Protein AF-A0A2S9GK65-F1 (afdb_monomer)

Nearest PDB structures (foldseek):
  8crv-assembly1_A-2  TM=9.929E-01  e=1.147E-05  Pseudomonas aeruginosa PAO1
  6esi-assembly1_A  TM=4.884E-01  e=9.326E+00  Xenopus laevis

Solvent-accessible surface area (backbone atoms only — not comparable to full-atom values): 5458 Å² total; per-residue (Å²): 110,43,72,65,52,52,73,58,39,78,96,46,91,81,83,87,87,82,87,49,67,74,57,34,51,51,52,50,53,55,36,71,70,45,79,95,54,84,57,79,54,72,67,59,42,43,56,52,39,50,53,56,50,35,51,54,51,47,54,49,33,57,75,71,44,64,90,83,63,88,78,86,77,73,92,79,85,81,90,76,86,87,126

Sequence (83 aa):
AAVSIAAVAPGNDVVIAHGNGPQVGLLALQAAAYHDVAPYPLDVLGAQTEAMIGYVIEQELGNVLPADQPLATVLTMIEVDGG

Radius of gyration: 16.15 Å; Cα contacts (8 Å, |Δi|>4): 41; chains: 1; bounding box: 36×26×42 Å

Secondary structure (DSSP, 8-state):
-HHHHHHH-TTS--------HHHHHHHHHHHHH--SSPPPPHHHHHHHHHHHHHHHHHHHHHTTS-TT--------PPP----

Structure (mmCIF, N/CA/C/O backbone):
data_AF-A0A2S9GK65-F1
#
_entry.id   AF-A0A2S9GK65-F1
#
loop_
_atom_site.group_PDB
_atom_site.id
_atom_site.type_symbol
_atom_site.label_atom_id
_atom_site.label_alt_id
_atom_site.label_comp_id
_atom_site.label_asym_id
_atom_site.label_entity_id
_atom_site.label_seq_id
_atom_site.pdbx_PDB_ins_code
_atom_site.Cartn_x
_atom_site.Cartn_y
_atom_site.Cartn_z
_atom_site.occupancy
_atom_site.B_iso_or_equiv
_atom_site.auth_seq_id
_atom_site.auth_comp_id
_atom_site.auth_asym_id
_atom_site.auth_atom_id
_atom_site.pdbx_PDB_model_num
ATOM 1 N N . ALA A 1 1 ? 2.719 7.127 12.697 1.00 87.50 1 ALA A N 1
ATOM 2 C CA . ALA A 1 1 ? 1.430 7.395 12.025 1.00 87.50 1 ALA A CA 1
ATOM 3 C C . ALA A 1 1 ? 0.284 6.627 12.683 1.00 87.50 1 ALA A C 1
ATOM 5 O O . ALA A 1 1 ? -0.677 7.271 13.076 1.00 87.50 1 ALA A O 1
ATOM 6 N N . ALA A 1 2 ? 0.405 5.306 12.880 1.00 96.00 2 ALA A N 1
ATOM 7 C CA . ALA A 1 2 ? -0.656 4.459 13.442 1.00 96.00 2 ALA A CA 1
ATOM 8 C C . ALA A 1 2 ? -1.291 4.991 14.741 1.00 96.00 2 ALA A C 1
ATOM 10 O O . ALA A 1 2 ? -2.502 5.138 14.787 1.00 96.00 2 ALA A O 1
ATOM 11 N N . VAL A 1 3 ? -0.500 5.393 15.745 1.00 97.06 3 VAL A N 1
ATOM 12 C CA . VAL A 1 3 ? -1.028 5.975 17.003 1.00 97.06 3 VAL A CA 1
ATOM 13 C C . VAL A 1 3 ? -1.889 7.223 16.761 1.00 97.06 3 VAL A C 1
ATOM 15 O O . VAL A 1 3 ? -2.941 7.384 17.370 1.00 97.06 3 VAL A O 1
ATOM 18 N N . SER A 1 4 ? -1.466 8.108 15.854 1.00 97.38 4 SER A N 1
ATOM 19 C CA . SER A 1 4 ? -2.214 9.327 15.523 1.00 97.38 4 SER A CA 1
ATOM 20 C C . SER A 1 4 ? -3.511 9.023 14.771 1.00 97.38 4 SER A C 1
ATOM 22 O O . SER A 1 4 ? -4.514 9.685 15.007 1.00 97.38 4 SER A O 1
ATOM 24 N N . ILE A 1 5 ? -3.500 8.014 13.897 1.00 96.94 5 ILE A N 1
ATOM 25 C CA . ILE A 1 5 ? -4.698 7.540 13.191 1.00 96.94 5 ILE A CA 1
ATOM 26 C C . ILE A 1 5 ? -5.658 6.867 14.183 1.00 96.94 5 ILE A C 1
ATOM 28 O O . ILE A 1 5 ? -6.847 7.163 14.192 1.00 96.94 5 ILE A O 1
ATOM 32 N N . ALA A 1 6 ? -5.142 6.030 15.083 1.00 96.81 6 ALA A N 1
ATOM 33 C CA . ALA A 1 6 ? -5.931 5.368 16.116 1.00 96.81 6 ALA A CA 1
ATOM 34 C C . ALA A 1 6 ? -6.603 6.364 17.069 1.00 96.81 6 ALA A C 1
ATOM 36 O O . ALA A 1 6 ? -7.721 6.125 17.508 1.00 96.81 6 ALA A O 1
ATOM 37 N N . ALA A 1 7 ? -5.972 7.510 17.339 1.00 97.19 7 ALA A N 1
ATOM 38 C CA . ALA A 1 7 ? -6.571 8.567 18.151 1.00 97.19 7 ALA A CA 1
ATOM 39 C C . ALA A 1 7 ? -7.826 9.197 17.515 1.00 97.19 7 ALA A C 1
ATOM 41 O O . ALA A 1 7 ? -8.667 9.718 18.245 1.00 97.19 7 ALA A O 1
ATOM 42 N N . VAL A 1 8 ? -7.965 9.151 16.184 1.00 96.56 8 VAL A N 1
ATOM 43 C CA . VAL A 1 8 ? -9.135 9.690 15.465 1.00 96.56 8 VAL A CA 1
ATOM 44 C C . VAL A 1 8 ? -10.115 8.610 15.004 1.00 96.56 8 VAL A C 1
ATOM 46 O O . VAL A 1 8 ? -11.194 8.949 14.536 1.00 96.56 8 VAL A O 1
ATOM 49 N N . ALA A 1 9 ? -9.786 7.325 15.147 1.00 95.88 9 ALA A N 1
ATOM 50 C CA . ALA A 1 9 ? -10.663 6.226 14.746 1.00 95.88 9 ALA A CA 1
ATOM 51 C C . ALA A 1 9 ? -11.986 6.130 15.545 1.00 95.88 9 ALA A C 1
ATOM 53 O O . ALA A 1 9 ? -13.018 5.856 14.933 1.00 95.88 9 ALA A O 1
ATOM 54 N N . PRO A 1 10 ? -12.035 6.372 16.874 1.00 94.94 10 PRO A N 1
ATOM 55 C CA . PRO A 1 10 ? -13.280 6.253 17.629 1.00 94.94 10 PRO A CA 1
ATOM 56 C C . PRO A 1 10 ? -14.370 7.202 17.117 1.00 94.94 10 PRO A C 1
ATOM 58 O O . PRO A 1 10 ? -14.216 8.422 17.155 1.00 94.94 10 PRO A O 1
ATOM 61 N N . GLY A 1 11 ? -15.492 6.629 16.676 1.00 95.56 11 GLY A N 1
ATOM 62 C CA . GLY A 1 11 ? -16.648 7.381 16.184 1.00 95.56 11 GLY A CA 1
ATOM 63 C C . GLY A 1 11 ? -16.515 7.927 14.758 1.00 95.56 11 GLY A C 1
ATOM 64 O O . GLY A 1 11 ? -17.393 8.681 14.347 1.00 95.56 11 GLY A O 1
ATOM 65 N N . ASN A 1 12 ? -15.467 7.558 14.010 1.00 97.06 12 ASN A N 1
ATOM 66 C CA . ASN A 1 12 ? -15.267 7.971 12.620 1.00 97.06 12 ASN A CA 1
ATOM 67 C C . ASN A 1 12 ? -15.072 6.766 11.695 1.00 97.06 12 ASN A C 1
ATOM 69 O O . ASN A 1 12 ? -14.384 5.809 12.046 1.00 97.06 12 ASN A O 1
ATOM 73 N N . ASP A 1 13 ? -15.584 6.877 10.470 1.00 96.31 13 ASP A N 1
ATOM 74 C CA . ASP A 1 13 ? -15.209 5.988 9.372 1.00 96.31 13 ASP A CA 1
ATOM 75 C C . ASP A 1 13 ? -13.915 6.510 8.740 1.00 96.31 13 ASP A C 1
ATOM 77 O O . ASP A 1 13 ? -13.884 7.574 8.115 1.00 96.31 13 ASP A O 1
ATOM 81 N N . VAL A 1 14 ? -12.816 5.785 8.946 1.00 96.44 14 VAL A N 1
ATOM 82 C CA . VAL A 1 14 ? -11.481 6.230 8.532 1.00 96.44 14 VAL A CA 1
ATOM 83 C C . VAL A 1 14 ? -11.106 5.618 7.185 1.00 96.44 14 VAL A C 1
ATOM 85 O O . VAL A 1 14 ? -11.006 4.401 7.051 1.00 96.44 14 VAL A O 1
ATOM 88 N N . VAL A 1 15 ? -10.821 6.478 6.206 1.00 97.31 15 VAL A N 1
ATOM 89 C CA . VAL A 1 15 ? -10.221 6.099 4.919 1.00 97.31 15 VAL A CA 1
ATOM 90 C C . VAL A 1 15 ? -8.782 6.598 4.882 1.00 97.31 15 VAL A C 1
ATOM 92 O O . VAL A 1 15 ? -8.510 7.759 5.189 1.00 97.31 15 VAL A O 1
ATOM 95 N N . ILE A 1 16 ? -7.855 5.719 4.506 1.00 97.25 16 ILE A N 1
ATOM 96 C CA . ILE A 1 16 ? -6.421 6.010 4.466 1.00 97.25 16 ILE A CA 1
ATOM 97 C C . ILE A 1 16 ? -5.946 5.912 3.020 1.00 97.25 16 ILE A C 1
ATOM 99 O O . ILE A 1 16 ? -6.198 4.920 2.346 1.00 97.25 16 ILE A O 1
ATOM 103 N N . ALA A 1 17 ? -5.217 6.931 2.574 1.00 97.12 17 ALA A N 1
ATOM 104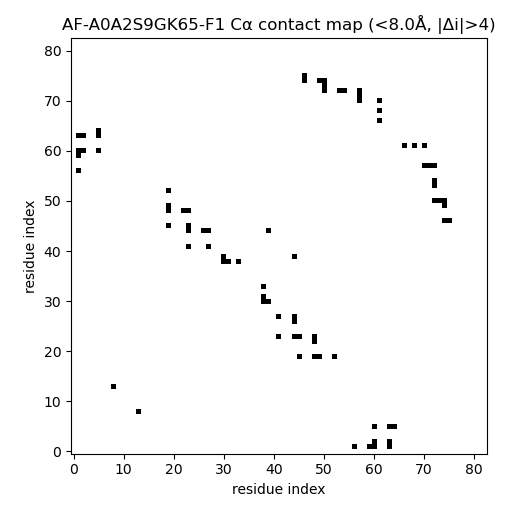 C CA . ALA A 1 17 ? -4.446 6.906 1.338 1.00 97.12 17 ALA A CA 1
ATOM 105 C C . ALA A 1 17 ? -2.975 7.188 1.661 1.00 97.12 17 ALA A C 1
ATOM 107 O O . ALA A 1 17 ? -2.659 7.836 2.663 1.00 97.12 17 ALA A O 1
ATOM 108 N N . HIS A 1 18 ? -2.065 6.720 0.812 1.00 97.69 18 HIS A N 1
ATOM 109 C CA . HIS A 1 18 ? -0.636 6.955 0.974 1.00 97.69 18 HIS A CA 1
ATOM 110 C C . HIS A 1 18 ? 0.040 7.198 -0.378 1.00 97.69 18 HIS A C 1
ATOM 112 O O . HIS A 1 18 ? -0.455 6.793 -1.425 1.00 97.69 18 HIS A O 1
ATOM 118 N N . GLY A 1 19 ? 1.200 7.855 -0.349 1.00 96.56 19 GLY A N 1
ATOM 119 C CA . GLY A 1 19 ? 2.099 7.914 -1.501 1.00 96.56 19 GLY A CA 1
ATOM 120 C C . GLY A 1 19 ? 3.048 6.715 -1.532 1.00 96.56 19 GLY A C 1
ATOM 121 O O . GLY A 1 19 ? 3.229 6.032 -0.523 1.00 96.56 19 GLY A O 1
ATOM 122 N N . ASN A 1 20 ? 3.686 6.479 -2.675 1.00 98.06 20 ASN A N 1
ATOM 123 C CA . ASN A 1 20 ? 4.640 5.383 -2.879 1.00 98.06 20 ASN A CA 1
ATOM 124 C C . ASN A 1 20 ? 5.932 5.809 -3.605 1.00 98.06 20 ASN A C 1
ATOM 126 O O . ASN A 1 20 ? 6.725 4.948 -3.967 1.00 98.06 20 ASN A O 1
ATOM 130 N N . GLY A 1 21 ? 6.156 7.110 -3.836 1.00 98.00 21 GLY A N 1
ATOM 131 C CA . GLY A 1 21 ? 7.234 7.625 -4.698 1.00 98.00 21 GLY A CA 1
ATOM 132 C C . GLY A 1 21 ? 8.626 7.024 -4.432 1.00 98.00 21 GLY A C 1
ATOM 133 O O . GLY A 1 21 ? 9.227 6.472 -5.354 1.00 98.00 21 GLY A O 1
ATOM 134 N N . PRO A 1 22 ? 9.149 7.070 -3.191 1.00 98.31 22 PRO A N 1
ATOM 135 C CA . PRO A 1 22 ? 10.432 6.442 -2.868 1.00 98.31 22 PRO A CA 1
ATOM 136 C C . PRO A 1 22 ? 10.447 4.922 -3.085 1.00 98.31 22 PRO A C 1
ATOM 138 O O . PRO A 1 22 ? 11.424 4.381 -3.599 1.00 98.31 22 PRO A O 1
ATOM 141 N N . GLN A 1 23 ? 9.369 4.231 -2.711 1.00 98.31 23 GLN A N 1
ATOM 142 C CA . GLN A 1 23 ? 9.255 2.776 -2.792 1.00 98.31 23 GLN A CA 1
ATOM 143 C C . GLN A 1 23 ? 9.200 2.309 -4.248 1.00 98.31 23 GLN A C 1
ATOM 145 O O . GLN A 1 23 ? 9.950 1.413 -4.632 1.00 98.31 23 GLN A O 1
ATOM 150 N N . VAL A 1 24 ? 8.364 2.945 -5.074 1.00 98.12 24 VAL A N 1
ATOM 151 C CA . VAL A 1 24 ? 8.214 2.590 -6.492 1.00 98.12 24 VAL A CA 1
ATOM 152 C C . VAL A 1 24 ? 9.463 2.971 -7.281 1.00 98.12 24 VAL A C 1
ATOM 154 O O . VAL A 1 24 ? 9.889 2.216 -8.149 1.00 98.12 24 VAL A O 1
ATOM 157 N N . GLY A 1 25 ? 10.120 4.078 -6.917 1.00 97.88 25 GLY A N 1
ATOM 158 C CA . GLY A 1 25 ? 11.412 4.465 -7.480 1.00 97.88 25 GLY A CA 1
ATOM 159 C C . GLY A 1 25 ? 12.510 3.438 -7.192 1.00 97.88 25 GLY A C 1
ATOM 160 O O . GLY A 1 25 ? 13.260 3.079 -8.098 1.00 97.88 25 GLY A O 1
ATOM 161 N N . LEU A 1 26 ? 12.582 2.912 -5.964 1.00 97.88 26 LEU A N 1
ATOM 162 C CA . LEU A 1 26 ? 13.533 1.851 -5.624 1.00 97.88 26 LEU A CA 1
ATOM 163 C C . LEU A 1 26 ? 13.256 0.565 -6.414 1.00 97.88 26 LEU A C 1
ATOM 165 O O . LEU A 1 26 ? 14.194 -0.001 -6.974 1.00 97.88 26 LEU A O 1
ATOM 169 N N . LEU A 1 27 ? 11.995 0.125 -6.500 1.00 97.38 27 LEU A N 1
ATOM 170 C CA . LEU A 1 27 ? 11.644 -1.058 -7.294 1.00 97.38 27 LEU A CA 1
ATOM 171 C C . LEU A 1 27 ? 11.957 -0.862 -8.782 1.00 97.38 27 LEU A C 1
ATOM 173 O O . LEU A 1 27 ? 12.460 -1.782 -9.419 1.00 97.38 27 LEU A O 1
ATOM 177 N N . ALA A 1 28 ? 11.734 0.335 -9.328 1.00 96.75 28 ALA A N 1
ATOM 178 C CA . ALA A 1 28 ? 12.080 0.652 -10.711 1.00 96.75 28 ALA A CA 1
ATOM 179 C C . ALA A 1 28 ? 13.597 0.577 -10.957 1.00 96.75 28 ALA A C 1
ATOM 181 O O . ALA A 1 28 ? 14.029 0.014 -11.961 1.00 96.75 28 ALA A O 1
ATOM 182 N N . LEU A 1 29 ? 14.417 1.081 -10.026 1.00 96.81 29 LEU A N 1
ATOM 183 C CA . LEU A 1 29 ? 15.879 0.962 -10.102 1.00 96.81 29 LEU A CA 1
ATOM 184 C C . LEU A 1 29 ? 16.342 -0.497 -10.018 1.00 96.81 29 LEU A C 1
ATOM 186 O O . LEU A 1 29 ? 17.229 -0.903 -10.766 1.00 96.81 29 LEU A O 1
ATOM 190 N N . GLN A 1 30 ? 15.734 -1.294 -9.137 1.00 95.62 30 GLN A N 1
ATOM 191 C CA . GLN A 1 30 ? 16.027 -2.724 -9.016 1.00 95.62 30 GLN A CA 1
ATOM 192 C C . GLN A 1 30 ? 15.642 -3.489 -10.287 1.00 95.62 30 GLN A C 1
ATOM 194 O O . GLN A 1 30 ? 16.436 -4.286 -10.780 1.00 95.62 30 GLN A O 1
ATOM 199 N N . ALA A 1 31 ? 14.464 -3.207 -10.848 1.00 94.00 31 ALA A N 1
ATOM 200 C CA . ALA A 1 31 ? 14.000 -3.804 -12.094 1.00 94.00 31 ALA A CA 1
ATOM 201 C C . ALA A 1 31 ? 14.912 -3.434 -13.275 1.00 94.00 31 ALA A C 1
ATOM 203 O O . ALA A 1 31 ? 15.221 -4.287 -14.098 1.00 94.00 31 ALA A O 1
ATOM 204 N N . ALA A 1 32 ? 15.402 -2.192 -13.330 1.00 92.69 32 ALA A N 1
ATOM 205 C CA . ALA A 1 32 ? 16.336 -1.745 -14.363 1.00 92.69 32 ALA A CA 1
ATOM 206 C C . ALA A 1 32 ? 17.736 -2.378 -14.245 1.00 92.69 32 ALA A C 1
ATOM 208 O O . ALA A 1 32 ? 18.451 -2.459 -15.242 1.00 92.69 32 ALA A O 1
ATOM 209 N N . ALA A 1 33 ? 18.137 -2.813 -13.047 1.00 95.25 33 ALA A N 1
ATOM 210 C CA . ALA A 1 33 ? 19.439 -3.431 -12.797 1.00 95.25 33 ALA A CA 1
ATOM 211 C C . ALA A 1 33 ? 19.481 -4.941 -13.106 1.00 95.25 33 ALA A C 1
ATOM 213 O O . ALA A 1 33 ? 20.569 -5.511 -13.183 1.00 95.25 33 ALA A O 1
ATOM 214 N N . TYR A 1 34 ? 18.326 -5.598 -13.267 1.00 93.44 34 TYR A N 1
ATOM 215 C CA . TYR A 1 34 ? 18.238 -7.022 -13.591 1.00 93.44 34 TYR A CA 1
ATOM 216 C C . TYR A 1 34 ? 17.937 -7.217 -15.081 1.00 93.44 34 TYR A C 1
ATOM 218 O O . TYR A 1 34 ? 16.935 -6.721 -15.585 1.00 93.44 34 TYR A O 1
ATOM 226 N N . HIS A 1 35 ? 18.818 -7.922 -15.796 1.00 93.00 35 HIS A N 1
ATOM 227 C CA . HIS A 1 35 ? 18.774 -7.993 -17.264 1.00 93.00 35 HIS A CA 1
ATOM 228 C C . HIS A 1 35 ? 18.341 -9.351 -17.829 1.00 93.00 35 HIS A C 1
ATOM 230 O O . HIS A 1 35 ? 18.101 -9.446 -19.031 1.00 93.00 35 HIS A O 1
ATOM 236 N N . ASP A 1 36 ? 18.223 -10.393 -17.000 1.00 96.12 36 ASP A N 1
ATOM 237 C CA . ASP A 1 36 ? 17.862 -11.734 -17.488 1.00 96.12 36 ASP A CA 1
ATOM 238 C C . ASP A 1 36 ? 16.392 -11.818 -17.935 1.00 96.12 36 ASP A C 1
ATOM 240 O O . ASP A 1 36 ? 16.028 -12.694 -18.722 1.00 96.12 36 ASP A O 1
ATOM 244 N N . VAL A 1 37 ? 15.536 -10.915 -17.439 1.00 93.38 37 VAL A N 1
ATOM 245 C CA . VAL A 1 37 ? 14.116 -10.820 -17.802 1.00 93.38 37 VAL A CA 1
ATOM 246 C C . VAL A 1 37 ? 13.710 -9.368 -18.020 1.00 93.38 37 VAL A C 1
ATOM 248 O O . VAL A 1 37 ? 14.328 -8.447 -17.490 1.00 93.38 37 VAL A O 1
ATOM 251 N N . ALA A 1 38 ? 12.643 -9.165 -18.794 1.00 92.75 38 ALA A N 1
ATOM 252 C CA . ALA A 1 38 ? 12.066 -7.840 -18.970 1.00 92.75 38 ALA A CA 1
ATOM 253 C C . ALA A 1 38 ? 11.566 -7.282 -17.620 1.00 92.75 38 ALA A C 1
ATOM 255 O O . ALA A 1 38 ? 10.939 -8.025 -16.857 1.00 92.75 38 ALA A O 1
ATOM 256 N N . PRO A 1 39 ? 11.807 -5.992 -17.321 1.00 93.88 39 PRO A N 1
ATOM 257 C CA . PRO A 1 39 ? 11.317 -5.379 -16.096 1.00 93.88 39 PRO A CA 1
ATOM 258 C C . PRO A 1 39 ? 9.789 -5.304 -16.108 1.00 93.88 39 PRO A C 1
ATOM 260 O O . PRO A 1 39 ? 9.170 -5.104 -17.157 1.00 93.88 39 PRO A O 1
ATOM 263 N N . TYR A 1 40 ? 9.180 -5.411 -14.927 1.00 95.31 40 TYR A N 1
ATOM 264 C CA . TYR A 1 40 ? 7.763 -5.094 -14.787 1.00 95.31 40 TYR A CA 1
ATOM 265 C C . TYR A 1 40 ? 7.513 -3.614 -15.120 1.00 95.31 40 TYR A C 1
ATOM 267 O O . TYR A 1 40 ? 8.337 -2.760 -14.773 1.00 95.31 40 TYR A O 1
ATOM 275 N N . PRO A 1 41 ? 6.388 -3.296 -15.782 1.00 96.00 41 PRO A N 1
ATOM 276 C CA . PRO A 1 41 ? 6.021 -1.918 -16.074 1.00 96.00 41 PRO A CA 1
ATOM 277 C C . PRO A 1 41 ? 5.671 -1.144 -14.790 1.00 96.00 41 PRO A C 1
ATOM 279 O O . PRO A 1 41 ? 5.400 -1.723 -13.735 1.00 96.00 41 PRO A O 1
ATOM 282 N N . LEU A 1 42 ? 5.729 0.190 -14.869 1.00 96.31 42 LEU A N 1
ATOM 283 C CA . LEU A 1 42 ? 5.638 1.071 -13.699 1.00 96.31 42 LEU A CA 1
ATOM 284 C C . LEU A 1 42 ? 4.291 0.977 -12.964 1.00 96.31 42 LEU A C 1
ATOM 286 O O . LEU A 1 42 ? 4.255 1.137 -11.749 1.00 96.31 42 LEU A O 1
ATOM 290 N N . ASP A 1 43 ? 3.204 0.699 -13.675 1.00 96.12 43 ASP A N 1
ATOM 291 C CA . ASP A 1 43 ? 1.871 0.444 -13.117 1.00 96.12 43 ASP A CA 1
ATOM 292 C C . ASP A 1 43 ? 1.849 -0.816 -12.237 1.00 96.12 43 ASP A C 1
ATOM 294 O O . ASP A 1 43 ? 1.341 -0.780 -11.117 1.00 96.12 43 ASP A O 1
ATOM 298 N N . VAL A 1 44 ? 2.485 -1.902 -12.685 1.00 96.94 44 VAL A N 1
ATOM 299 C CA . VAL A 1 44 ? 2.629 -3.143 -11.906 1.00 96.94 44 VAL A CA 1
ATOM 300 C C . VAL A 1 44 ? 3.512 -2.920 -10.679 1.00 96.94 44 VAL A C 1
ATOM 302 O O . VAL A 1 44 ? 3.172 -3.375 -9.586 1.00 96.94 44 VAL A O 1
ATOM 305 N N . LEU A 1 45 ? 4.615 -2.179 -10.820 1.00 97.56 45 LEU A N 1
ATOM 306 C CA . LEU A 1 45 ? 5.437 -1.782 -9.670 1.00 97.56 45 LEU A CA 1
ATOM 307 C C . LEU A 1 45 ? 4.650 -0.884 -8.702 1.00 97.56 45 LEU A C 1
ATOM 309 O O . LEU A 1 45 ? 4.781 -1.021 -7.486 1.00 97.56 45 LEU A O 1
ATOM 313 N N . GLY A 1 46 ? 3.797 -0.004 -9.229 1.00 97.75 46 GLY A N 1
ATOM 314 C CA . GLY A 1 46 ? 2.860 0.809 -8.460 1.00 97.75 46 GLY A CA 1
ATOM 315 C C . GLY A 1 46 ? 1.954 -0.060 -7.592 1.00 97.75 46 GLY A C 1
ATOM 316 O O . GLY A 1 46 ? 2.009 0.053 -6.366 1.00 97.75 46 GLY A O 1
ATOM 317 N N . ALA A 1 47 ? 1.235 -0.998 -8.211 1.00 97.94 47 ALA A N 1
ATOM 318 C CA . ALA A 1 47 ? 0.376 -1.970 -7.533 1.00 97.94 47 ALA A CA 1
ATOM 319 C C . ALA A 1 47 ? 1.127 -2.790 -6.467 1.00 97.94 47 ALA A C 1
ATOM 321 O O . ALA A 1 47 ? 0.624 -3.008 -5.363 1.00 97.94 47 ALA A O 1
ATOM 322 N N . GLN A 1 48 ? 2.363 -3.208 -6.758 1.00 97.88 48 GLN A N 1
ATOM 323 C CA . GLN A 1 48 ? 3.201 -3.929 -5.801 1.00 97.88 48 GLN A CA 1
ATOM 324 C C . GLN A 1 48 ? 3.516 -3.079 -4.562 1.00 97.88 48 GLN A C 1
ATOM 326 O O . GLN A 1 48 ? 3.417 -3.561 -3.431 1.00 97.88 48 GLN A O 1
ATOM 331 N N . THR A 1 49 ? 3.893 -1.813 -4.754 1.00 98.25 49 THR A N 1
ATOM 332 C CA . THR A 1 49 ? 4.199 -0.913 -3.630 1.00 98.25 49 THR A CA 1
ATOM 333 C C . THR A 1 49 ? 2.974 -0.487 -2.836 1.00 98.25 49 THR A C 1
ATOM 335 O O . THR A 1 49 ? 3.100 -0.261 -1.635 1.00 98.25 49 THR A O 1
ATOM 338 N N . GLU A 1 50 ? 1.804 -0.413 -3.468 1.00 98.25 50 GLU A N 1
ATOM 339 C CA . GLU A 1 50 ? 0.536 -0.163 -2.786 1.00 98.25 50 GLU A CA 1
ATOM 340 C C . GLU A 1 50 ? 0.257 -1.252 -1.750 1.00 98.25 50 GLU A C 1
ATOM 342 O O . GLU A 1 50 ? 0.144 -0.963 -0.560 1.00 98.25 50 GLU A O 1
ATOM 347 N N . ALA A 1 51 ? 0.279 -2.519 -2.170 1.00 97.62 51 ALA A N 1
ATOM 348 C CA . ALA A 1 51 ? 0.071 -3.642 -1.261 1.00 97.62 51 ALA A CA 1
ATOM 349 C C . ALA A 1 51 ? 1.180 -3.756 -0.197 1.00 97.62 51 ALA A C 1
ATOM 351 O O . ALA A 1 51 ? 0.894 -4.042 0.964 1.00 97.62 51 ALA A O 1
ATOM 352 N N . MET A 1 52 ? 2.444 -3.503 -0.562 1.00 98.06 52 MET A N 1
ATOM 353 C CA . MET A 1 52 ? 3.565 -3.528 0.386 1.00 98.06 52 MET A CA 1
ATOM 354 C C . MET A 1 52 ? 3.389 -2.501 1.514 1.00 98.06 52 MET A C 1
ATOM 356 O O . MET A 1 52 ? 3.620 -2.821 2.680 1.00 98.06 52 MET A O 1
ATOM 360 N N . ILE A 1 53 ? 3.012 -1.266 1.177 1.00 98.31 53 ILE A N 1
ATOM 361 C CA . ILE A 1 53 ? 2.825 -0.197 2.164 1.00 98.31 53 ILE A CA 1
ATOM 362 C C . ILE A 1 53 ? 1.530 -0.423 2.949 1.00 98.31 53 ILE A C 1
ATOM 364 O O . ILE A 1 53 ? 1.550 -0.294 4.173 1.00 98.31 53 ILE A O 1
ATOM 368 N N . GLY A 1 54 ? 0.442 -0.809 2.278 1.00 98.12 54 GLY A N 1
ATOM 369 C CA . GLY A 1 54 ? -0.831 -1.145 2.914 1.00 98.12 54 GLY A CA 1
ATOM 370 C C . GLY A 1 54 ? -0.684 -2.240 3.968 1.00 98.12 54 GLY A C 1
ATOM 371 O O . GLY A 1 54 ? -1.111 -2.051 5.103 1.00 98.12 54 GLY A O 1
ATOM 372 N N . TYR A 1 55 ? 0.062 -3.307 3.663 1.00 98.19 55 TYR A N 1
ATOM 373 C CA . TYR A 1 55 ? 0.405 -4.350 4.634 1.00 98.19 55 TYR A CA 1
ATOM 374 C C . TYR A 1 55 ? 1.072 -3.786 5.899 1.00 98.19 55 TYR A C 1
ATOM 376 O O . TYR A 1 55 ? 0.685 -4.133 7.014 1.00 98.19 55 TYR A O 1
ATOM 384 N N . VAL A 1 56 ? 2.064 -2.900 5.752 1.00 98.19 56 VAL A N 1
ATOM 385 C CA . VAL A 1 56 ? 2.741 -2.285 6.907 1.00 98.19 56 VAL A CA 1
ATOM 386 C C . VAL A 1 56 ? 1.777 -1.398 7.694 1.00 98.19 56 VAL A C 1
ATOM 388 O O . VAL A 1 56 ? 1.782 -1.430 8.921 1.00 98.19 56 VAL A O 1
ATOM 391 N N . ILE A 1 57 ? 0.927 -0.626 7.014 1.00 97.94 57 ILE A N 1
ATOM 392 C CA . ILE A 1 57 ? -0.087 0.211 7.665 1.00 97.94 57 ILE A CA 1
ATOM 393 C C . ILE A 1 57 ? -1.057 -0.655 8.477 1.00 97.94 57 ILE A C 1
ATOM 395 O O . ILE A 1 57 ? -1.307 -0.340 9.639 1.00 97.94 57 ILE A O 1
ATOM 399 N N . GLU A 1 58 ? -1.571 -1.742 7.902 1.00 97.75 58 GLU A N 1
ATOM 400 C CA . GLU A 1 58 ? -2.476 -2.668 8.586 1.00 97.75 58 GLU A CA 1
ATOM 401 C C . GLU A 1 58 ? -1.832 -3.317 9.806 1.00 97.75 58 GLU A C 1
ATOM 403 O O . GLU A 1 58 ? -2.455 -3.351 10.862 1.00 97.75 58 GLU A O 1
ATOM 408 N N . GLN A 1 59 ? -0.587 -3.789 9.692 1.00 97.94 59 GLN A N 1
ATOM 409 C CA . GLN A 1 59 ? 0.151 -4.368 10.820 1.00 97.94 59 GLN A CA 1
ATOM 410 C C . GLN A 1 59 ? 0.289 -3.361 11.966 1.00 97.94 59 GLN A C 1
ATOM 412 O O . GLN A 1 59 ? -0.041 -3.656 13.114 1.00 97.94 59 GLN A O 1
ATOM 417 N N . GLU A 1 60 ? 0.725 -2.141 11.658 1.00 98.25 60 GLU A N 1
ATOM 418 C CA . GLU A 1 60 ? 0.930 -1.104 12.668 1.00 98.25 60 GLU A CA 1
ATOM 419 C C . GLU A 1 60 ? -0.385 -0.619 13.291 1.00 98.25 60 GLU A C 1
ATOM 421 O O . GLU A 1 60 ? -0.423 -0.314 14.483 1.00 98.25 60 GLU A O 1
ATOM 426 N N . LEU A 1 61 ? -1.471 -0.556 12.516 1.00 98.06 61 LEU A N 1
ATOM 427 C CA . LEU A 1 61 ? -2.803 -0.234 13.030 1.00 98.06 61 LEU A CA 1
ATOM 428 C C . LEU A 1 61 ? -3.382 -1.374 13.869 1.00 98.06 61 LEU A C 1
ATOM 430 O O . LEU A 1 61 ? -3.917 -1.111 14.942 1.00 98.06 61 LEU A O 1
ATOM 434 N N . GLY A 1 62 ? -3.224 -2.625 13.438 1.00 97.50 62 GLY A N 1
ATOM 435 C CA . GLY A 1 62 ? -3.650 -3.811 14.182 1.00 97.50 62 GLY A CA 1
ATOM 436 C C . GLY A 1 62 ? -2.954 -3.954 15.538 1.00 97.50 62 GLY A C 1
ATOM 437 O O . GLY A 1 62 ? -3.533 -4.508 16.466 1.00 97.50 62 GLY A O 1
ATOM 438 N N . ASN A 1 63 ? -1.753 -3.386 15.695 1.00 97.75 63 ASN A N 1
ATOM 439 C CA . ASN A 1 63 ? -1.050 -3.335 16.981 1.00 97.75 63 ASN A CA 1
ATOM 440 C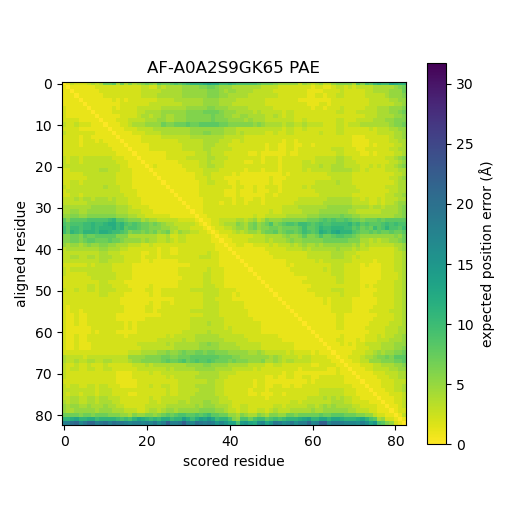 C . ASN A 1 63 ? -1.658 -2.345 17.99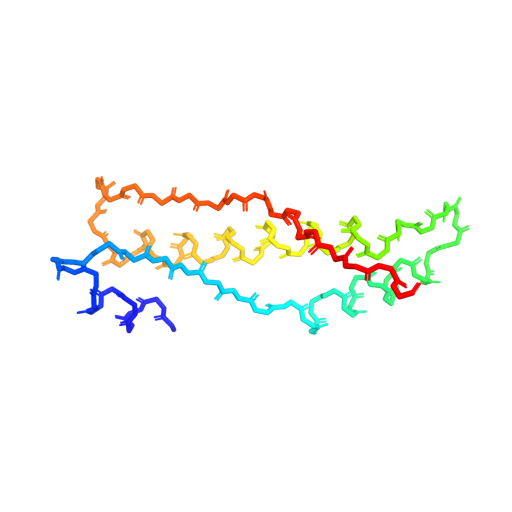1 1.00 97.75 63 ASN A C 1
ATOM 442 O O . ASN A 1 63 ? -1.372 -2.450 19.184 1.00 97.75 63 ASN A O 1
ATOM 446 N N . VAL A 1 64 ? -2.433 -1.352 17.539 1.00 97.50 64 VAL A N 1
ATOM 447 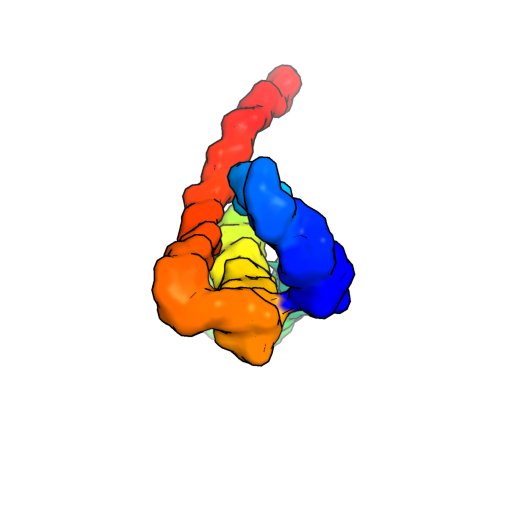C CA . VAL A 1 64 ? -2.913 -0.244 18.391 1.00 97.50 64 VAL A CA 1
ATOM 448 C C . VAL A 1 64 ? -4.435 -0.099 18.433 1.00 97.50 64 VAL A C 1
ATOM 450 O 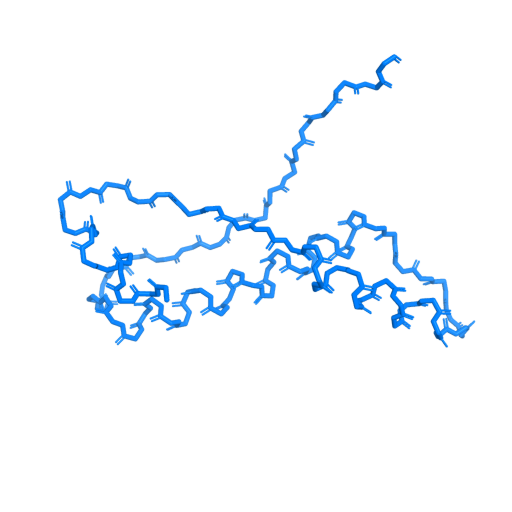O . VAL A 1 64 ? -4.952 0.560 19.335 1.00 97.50 64 VAL A O 1
ATOM 453 N N . LEU A 1 65 ? -5.152 -0.681 17.474 1.00 97.00 65 LEU A N 1
ATOM 454 C CA . LEU A 1 65 ? -6.612 -0.706 17.420 1.00 97.00 65 LEU A CA 1
ATOM 455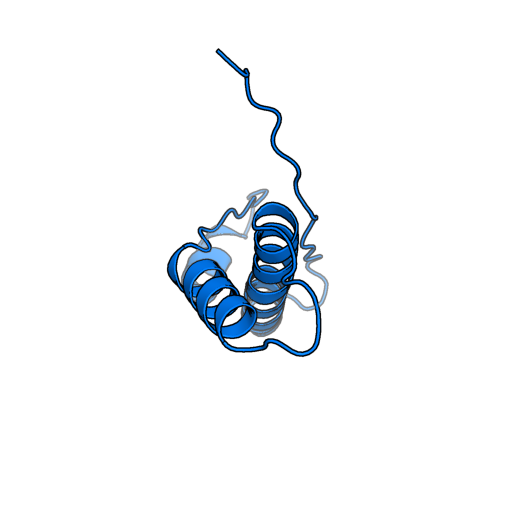 C C . LEU A 1 65 ? -7.176 -1.955 18.122 1.00 97.00 65 LEU A C 1
ATOM 457 O O . LEU A 1 65 ? -6.444 -2.916 18.364 1.00 97.00 65 LEU A O 1
ATOM 461 N N . PRO A 1 66 ? -8.478 -1.960 18.468 1.00 95.88 66 PRO A N 1
ATOM 462 C CA . PRO A 1 66 ? -9.155 -3.159 18.954 1.00 95.88 66 PRO A CA 1
ATOM 463 C C . PRO A 1 66 ? -8.993 -4.341 17.990 1.00 95.88 66 PRO A C 1
ATOM 465 O O . PRO A 1 66 ? -9.031 -4.166 16.775 1.00 95.88 66 PRO A O 1
ATOM 468 N N . ALA A 1 67 ? -8.845 -5.555 18.527 1.00 93.81 67 ALA A N 1
ATOM 469 C CA . ALA A 1 67 ? -8.593 -6.759 17.727 1.00 93.81 67 ALA A CA 1
ATOM 470 C C . ALA A 1 67 ? -9.744 -7.129 16.769 1.00 93.81 67 ALA A C 1
ATOM 472 O O . ALA A 1 67 ? -9.545 -7.890 15.826 1.00 93.81 67 ALA A O 1
ATOM 473 N N . ASP A 1 68 ? -10.946 -6.621 17.028 1.00 94.50 68 ASP A N 1
ATOM 474 C CA . ASP A 1 68 ? -12.144 -6.790 16.211 1.00 94.50 68 ASP A CA 1
ATOM 475 C C . ASP A 1 68 ? -12.353 -5.657 15.193 1.00 94.50 68 ASP A C 1
ATOM 477 O O . ASP A 1 68 ? -13.293 -5.727 14.403 1.00 94.50 68 ASP A O 1
ATOM 481 N N . GLN A 1 69 ? -11.481 -4.642 15.165 1.00 95.69 69 GLN A N 1
ATOM 482 C CA . GLN A 1 69 ? -11.521 -3.585 14.159 1.00 95.69 69 GLN A CA 1
ATOM 483 C C . GLN A 1 69 ? -11.093 -4.150 12.794 1.00 95.69 69 GLN A C 1
ATOM 485 O O . GLN A 1 69 ? -9.928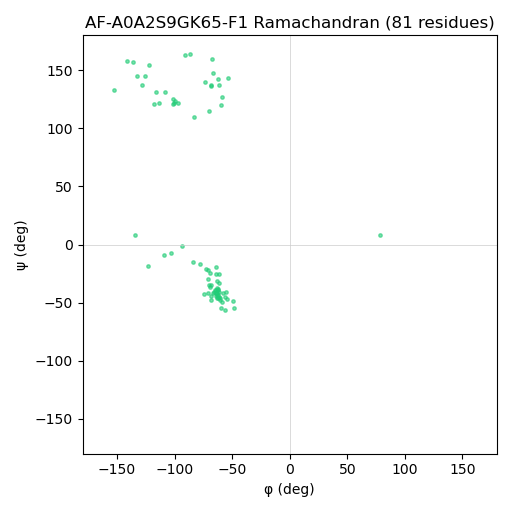 -4.522 12.626 1.00 95.69 69 GLN A O 1
ATOM 490 N N . PRO A 1 70 ? -11.985 -4.191 11.786 1.00 95.94 70 PRO A N 1
ATOM 491 C CA . PRO A 1 70 ? -11.605 -4.636 10.454 1.00 95.94 70 PRO A CA 1
ATOM 492 C C . PRO A 1 70 ? -10.652 -3.629 9.805 1.00 95.94 70 PRO A C 1
ATOM 494 O O . PRO A 1 70 ? -10.879 -2.417 9.854 1.00 95.94 70 PRO A O 1
ATOM 497 N N . LEU A 1 71 ? -9.609 -4.156 9.165 1.00 97.56 71 LEU A N 1
ATOM 498 C CA . LEU A 1 71 ? -8.628 -3.420 8.374 1.00 97.56 71 LEU A CA 1
ATOM 499 C C . LEU A 1 71 ? -8.517 -4.092 7.005 1.00 97.56 71 LEU A C 1
ATOM 501 O O . LEU A 1 71 ? -8.527 -5.321 6.922 1.00 97.56 71 LEU A O 1
ATOM 505 N N . ALA A 1 72 ? -8.457 -3.293 5.942 1.00 97.69 72 ALA A N 1
ATOM 506 C CA . ALA A 1 72 ? -8.326 -3.802 4.585 1.00 97.69 72 ALA A CA 1
ATOM 507 C C . ALA A 1 72 ? -7.625 -2.797 3.666 1.00 97.69 72 ALA A C 1
ATOM 509 O O . ALA A 1 72 ? -8.001 -1.626 3.594 1.00 97.69 72 ALA A O 1
ATOM 510 N N . THR A 1 73 ? -6.660 -3.302 2.911 1.00 98.12 73 THR A N 1
ATOM 511 C CA . THR A 1 73 ? -5.974 -2.648 1.806 1.00 98.12 73 THR A CA 1
ATOM 512 C C . THR A 1 73 ? -6.613 -3.153 0.529 1.00 98.12 73 THR A C 1
ATOM 514 O O . THR A 1 73 ? -6.665 -4.357 0.269 1.00 98.12 73 THR A O 1
ATOM 517 N N . VAL A 1 74 ? -7.106 -2.224 -0.277 1.00 97.88 74 VAL A N 1
ATOM 518 C CA . VAL A 1 74 ? -7.772 -2.527 -1.539 1.00 97.88 74 VAL A CA 1
ATOM 519 C C . VAL A 1 74 ? -6.901 -1.999 -2.659 1.00 97.88 74 VAL A C 1
ATOM 521 O O . VAL A 1 74 ? -6.641 -0.802 -2.693 1.00 97.88 74 VAL A O 1
ATOM 524 N N . LEU A 1 75 ? -6.492 -2.890 -3.567 1.00 97.25 75 LEU A N 1
ATOM 525 C CA . LEU A 1 75 ? -5.761 -2.490 -4.764 1.00 97.25 75 LEU A CA 1
ATOM 526 C C . LEU A 1 75 ? -6.601 -1.500 -5.583 1.00 97.25 75 LEU A C 1
ATOM 528 O O . LEU A 1 75 ? -7.741 -1.807 -5.945 1.00 97.25 75 LEU A O 1
ATOM 532 N N . THR A 1 76 ? -6.026 -0.348 -5.908 1.00 97.00 76 THR A N 1
ATOM 533 C CA . THR A 1 76 ? -6.744 0.771 -6.515 1.00 97.00 76 THR A CA 1
ATOM 534 C C . THR A 1 76 ? -6.193 1.099 -7.901 1.00 97.00 76 THR A C 1
ATOM 536 O O . THR A 1 76 ? -5.038 1.475 -8.064 1.00 97.00 76 THR A O 1
ATOM 539 N N . MET A 1 77 ? -7.048 1.021 -8.924 1.00 96.75 77 MET A N 1
ATOM 540 C CA . MET A 1 77 ? -6.755 1.568 -10.254 1.00 96.75 77 MET A CA 1
ATOM 541 C C . M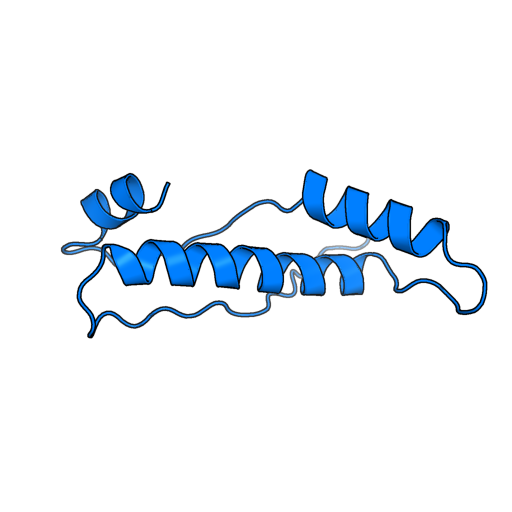ET A 1 77 ? -7.470 2.906 -10.418 1.00 96.75 77 MET A C 1
ATOM 543 O O . MET A 1 77 ? -8.686 2.983 -10.248 1.00 96.75 77 MET A O 1
ATOM 547 N N . ILE A 1 78 ? -6.715 3.953 -10.749 1.00 95.19 78 ILE A N 1
ATOM 548 C CA . ILE A 1 78 ? -7.248 5.303 -10.946 1.00 95.19 78 ILE A CA 1
ATOM 549 C C . ILE A 1 78 ? -7.391 5.556 -12.447 1.00 95.19 78 ILE A C 1
ATOM 551 O O . ILE A 1 78 ? -6.414 5.477 -13.190 1.00 95.19 78 ILE A O 1
ATOM 555 N N . GLU A 1 79 ? -8.611 5.860 -12.886 1.00 96.38 79 GLU A N 1
ATOM 556 C CA . GLU A 1 79 ? -8.875 6.317 -14.249 1.00 96.38 79 GLU A CA 1
ATOM 557 C C . GLU A 1 79 ? -8.284 7.717 -14.466 1.00 96.38 79 GLU A C 1
ATOM 559 O O . GLU A 1 79 ? -8.398 8.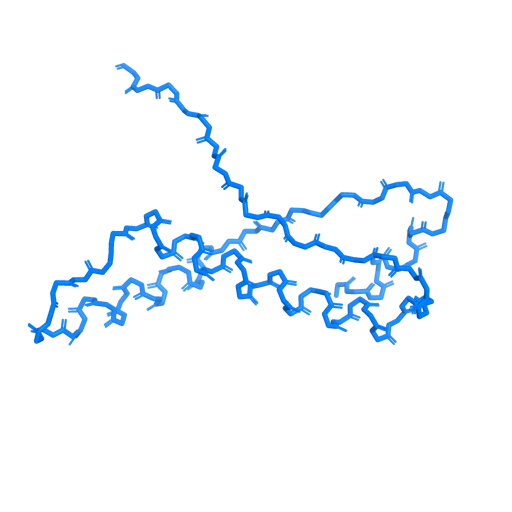597 -13.609 1.00 96.38 79 GLU A O 1
ATOM 564 N N . VAL A 1 80 ? -7.651 7.917 -15.623 1.00 94.25 80 VAL A N 1
ATOM 565 C CA . VAL A 1 80 ? -7.069 9.197 -16.039 1.00 94.25 80 VAL A CA 1
ATOM 566 C C . VAL A 1 80 ? -7.473 9.509 -17.477 1.00 94.25 80 VAL A C 1
ATOM 568 O O . VAL A 1 80 ? -7.589 8.604 -18.302 1.00 94.25 80 VAL A O 1
ATOM 571 N N . ASP A 1 81 ? -7.674 10.792 -17.779 1.00 95.25 81 ASP A N 1
ATOM 572 C CA . ASP A 1 81 ? -7.845 11.268 -19.155 1.00 95.25 81 ASP A CA 1
ATOM 573 C C . ASP A 1 81 ? -6.485 11.246 -19.881 1.00 95.25 81 ASP A C 1
ATOM 575 O O . ASP A 1 81 ? -5.451 11.565 -19.285 1.00 95.25 81 ASP A O 1
ATOM 579 N N . GLY A 1 82 ? -6.479 10.831 -21.149 1.00 85.31 82 GLY A N 1
ATOM 580 C CA . GLY A 1 82 ? -5.268 10.705 -21.965 1.00 85.31 82 GLY A CA 1
ATOM 581 C C . GLY A 1 82 ? -4.725 12.024 -22.524 1.00 85.31 82 GLY A C 1
ATOM 582 O O . GLY A 1 82 ? -3.551 12.060 -22.902 1.00 85.31 82 GLY A O 1
ATOM 583 N N . GLY A 1 83 ? -5.537 13.088 -22.538 1.00 69.19 83 GLY A N 1
ATOM 584 C CA . GLY A 1 83 ? -5.226 14.351 -23.215 1.00 69.19 83 GLY A CA 1
ATOM 585 C C . GLY A 1 83 ? -5.360 14.304 -24.735 1.00 69.19 83 GLY A C 1
ATOM 586 O O . GLY A 1 83 ? -5.189 13.224 -25.345 1.00 69.19 83 GLY A O 1
#

Mean predicted aligned error: 3.07 Å

Foldseek 3Di:
DLVVQQVPPVPDDDDDDDDCVVPLVVLVVVQVVDDPDHRDDSVVSVQVSQVVVLVVSCVSNCVPHPVPDDGDRDRDDDDDDPD

pLDDT: mean 96.09, std 3.67, range [69.19, 98.31]